Protein AF-T0NGA7-F1 (afdb_monomer_lite)

Foldseek 3Di:
DDPPDPDWDWDDDPPDTDTDDDPV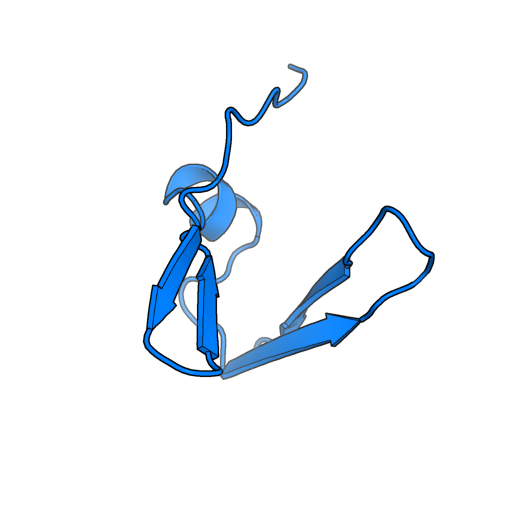VCVVLVQPQFPDWDWDDPDDPDIDIHGDHD

Sequence (54 aa):
MELKLRRKIVNRHGDSGMITISPLIFEAMGAQNCKEVIMTVPDKDHILIEVVRE

Radius of gyration: 12.66 Å; chains: 1; bounding box: 36×21×27 Å

Structure (mmCIF, N/CA/C/O backbone):
data_AF-T0NGA7-F1
#
_entry.id   AF-T0NGA7-F1
#
loop_
_atom_site.group_PDB
_atom_site.id
_atom_site.type_symbol
_atom_site.label_atom_id
_atom_site.label_alt_id
_atom_site.label_comp_id
_atom_site.label_asym_id
_atom_site.label_entity_id
_atom_site.label_seq_id
_atom_site.pdbx_PDB_ins_code
_atom_site.Cartn_x
_atom_site.Cartn_y
_atom_site.Cartn_z
_atom_site.occupancy
_atom_site.B_iso_or_equiv
_atom_site.auth_seq_id
_atom_site.auth_comp_id
_atom_site.auth_asym_id
_atom_site.auth_atom_id
_atom_site.pdbx_PDB_model_num
ATOM 1 N N . MET A 1 1 ? -17.518 10.397 -8.801 1.00 40.84 1 MET A N 1
ATOM 2 C CA . MET A 1 1 ? -16.486 11.451 -8.685 1.00 40.84 1 MET A CA 1
ATOM 3 C C . MET A 1 1 ? -15.139 10.762 -8.868 1.00 40.84 1 MET A C 1
ATOM 5 O O . MET A 1 1 ? -14.821 9.910 -8.052 1.00 40.84 1 MET A O 1
ATOM 9 N N . GLU A 1 2 ? -14.406 11.007 -9.959 1.00 41.25 2 GLU A N 1
ATOM 10 C CA . GLU A 1 2 ? -13.066 10.419 -10.143 1.00 41.25 2 GLU A CA 1
ATOM 11 C C . GLU A 1 2 ? -12.062 11.131 -9.226 1.00 41.25 2 GLU A C 1
ATOM 13 O O . GLU A 1 2 ? -11.846 12.339 -9.339 1.00 41.25 2 GLU A O 1
ATOM 18 N N . LEU A 1 3 ? -11.442 10.385 -8.311 1.00 44.81 3 LEU A N 1
ATOM 19 C CA . LEU A 1 3 ? -10.358 10.869 -7.457 1.00 44.81 3 LEU A CA 1
ATOM 20 C C . LEU A 1 3 ? -9.079 11.039 -8.297 1.00 44.81 3 LEU A C 1
ATOM 22 O O . LEU A 1 3 ? -8.215 10.168 -8.337 1.00 44.81 3 LEU A O 1
ATOM 26 N N . LYS A 1 4 ? -8.934 12.182 -8.981 1.00 50.44 4 LYS A N 1
ATOM 27 C CA . LYS A 1 4 ? -7.653 12.584 -9.588 1.00 50.44 4 LYS A CA 1
ATOM 28 C C . LYS A 1 4 ? -6.698 13.074 -8.501 1.00 50.44 4 LYS A C 1
ATOM 30 O O . LYS A 1 4 ? -6.636 14.264 -8.192 1.00 50.44 4 LYS A O 1
ATOM 35 N N . LEU A 1 5 ? -5.949 12.148 -7.914 1.00 53.53 5 LEU A N 1
ATOM 36 C CA . LEU A 1 5 ? -4.942 12.459 -6.904 1.00 53.53 5 LEU A CA 1
ATOM 37 C C . LEU A 1 5 ? -3.717 13.121 -7.536 1.00 53.53 5 LEU A C 1
ATOM 39 O O . LEU A 1 5 ? -3.015 12.541 -8.363 1.00 53.53 5 LEU A O 1
ATOM 43 N N . ARG A 1 6 ? -3.477 14.381 -7.157 1.00 56.72 6 ARG A N 1
ATOM 44 C CA . ARG A 1 6 ? -2.306 15.151 -7.586 1.00 56.72 6 ARG A CA 1
ATOM 45 C C . ARG A 1 6 ? -1.048 14.655 -6.865 1.00 56.72 6 ARG A C 1
ATOM 47 O O . ARG A 1 6 ? -1.062 14.484 -5.653 1.00 56.72 6 ARG A O 1
ATOM 54 N N . ARG A 1 7 ? 0.013 14.466 -7.664 1.00 54.31 7 ARG A N 1
ATOM 55 C CA . ARG A 1 7 ? 1.445 14.267 -7.346 1.00 54.31 7 ARG A CA 1
ATOM 56 C C . ARG A 1 7 ? 1.807 14.071 -5.865 1.00 54.31 7 ARG A C 1
ATOM 58 O O . ARG A 1 7 ? 1.739 14.998 -5.064 1.00 54.31 7 ARG A O 1
ATOM 65 N N . LYS A 1 8 ? 2.338 12.882 -5.567 1.00 61.75 8 LYS A N 1
ATOM 66 C CA . LYS A 1 8 ? 2.962 12.515 -4.292 1.00 61.75 8 LYS A CA 1
ATOM 67 C C . LYS A 1 8 ? 4.354 13.151 -4.167 1.00 61.75 8 LYS A C 1
ATOM 69 O O . LYS A 1 8 ? 5.146 13.087 -5.107 1.00 61.75 8 LYS A O 1
ATOM 74 N N . ILE A 1 9 ? 4.647 13.757 -3.017 1.00 55.97 9 ILE A N 1
ATOM 75 C CA . ILE A 1 9 ? 5.980 14.275 -2.678 1.00 55.97 9 ILE A CA 1
ATOM 76 C C . ILE A 1 9 ? 6.856 13.075 -2.309 1.00 55.97 9 ILE A C 1
ATOM 78 O O . ILE A 1 9 ? 6.523 12.335 -1.383 1.00 55.97 9 ILE A O 1
ATOM 82 N N . VAL A 1 10 ? 7.945 12.871 -3.052 1.00 60.88 10 VAL A N 1
ATOM 83 C CA . VAL A 1 10 ? 8.980 11.887 -2.719 1.00 60.88 10 VAL A CA 1
ATOM 84 C C . VAL A 1 10 ? 10.101 12.627 -2.007 1.00 60.88 10 VAL A C 1
ATOM 86 O O . VAL A 1 10 ? 10.894 13.311 -2.653 1.00 60.88 10 VAL A O 1
ATOM 89 N N . ASN A 1 11 ? 10.180 12.482 -0.687 1.00 60.00 11 ASN A N 1
ATOM 90 C CA . ASN A 1 11 ? 11.371 12.903 0.041 1.00 60.00 11 ASN A CA 1
ATOM 91 C C . ASN A 1 11 ? 12.386 11.763 -0.055 1.00 60.00 11 ASN A C 1
ATOM 93 O O . ASN A 1 11 ? 12.169 10.685 0.500 1.00 60.00 11 ASN A O 1
ATOM 97 N N . ARG A 1 12 ? 13.464 11.982 -0.814 1.00 60.31 12 ARG A N 1
ATOM 98 C CA . ARG A 1 12 ? 14.604 11.060 -0.867 1.00 60.31 12 ARG A CA 1
ATOM 99 C C . ARG A 1 12 ? 15.548 11.400 0.278 1.00 60.31 12 ARG A C 1
ATOM 101 O O . ARG A 1 12 ? 16.049 12.521 0.335 1.00 60.31 12 ARG A O 1
ATOM 108 N N . HIS A 1 13 ? 15.779 10.452 1.177 1.00 58.84 13 HIS A N 1
ATOM 109 C CA . HIS A 1 13 ? 16.774 10.581 2.238 1.00 58.84 13 HIS A CA 1
ATOM 110 C C . HIS A 1 13 ? 17.697 9.360 2.188 1.00 58.84 13 HIS A C 1
ATOM 112 O O . HIS A 1 13 ? 17.307 8.260 2.584 1.00 58.84 13 HIS A O 1
ATOM 118 N N . GLY A 1 14 ? 18.899 9.541 1.630 1.00 70.56 14 GLY A N 1
ATOM 119 C CA . GLY A 1 14 ? 19.817 8.435 1.333 1.00 70.56 14 GLY A CA 1
ATOM 120 C C . GLY A 1 14 ? 19.199 7.419 0.366 1.00 70.56 14 GLY A C 1
ATOM 121 O O . GLY A 1 14 ? 18.589 7.811 -0.630 1.00 70.56 14 GLY A O 1
ATOM 122 N N . ASP A 1 15 ? 19.301 6.131 0.706 1.00 73.38 15 ASP A N 1
ATOM 123 C CA . ASP A 1 15 ? 18.729 5.008 -0.059 1.00 73.38 15 ASP A CA 1
ATOM 124 C C . ASP A 1 15 ? 17.226 4.786 0.199 1.00 73.38 15 ASP A C 1
ATOM 126 O O . ASP A 1 15 ? 16.626 3.849 -0.326 1.00 73.38 15 ASP A O 1
ATOM 130 N N . SER A 1 16 ? 16.593 5.641 1.009 1.00 70.69 16 SER A N 1
ATOM 131 C CA . SER A 1 16 ? 15.171 5.532 1.340 1.00 70.69 16 SER A CA 1
ATOM 132 C C . SER A 1 16 ? 14.323 6.579 0.614 1.00 70.69 16 SER A C 1
ATOM 134 O O . SER A 1 16 ? 14.703 7.745 0.455 1.00 70.69 16 SER A O 1
ATOM 136 N N . GLY A 1 17 ? 13.141 6.152 0.165 1.00 76.94 17 GLY A N 1
ATOM 137 C CA . GLY A 1 17 ? 12.117 7.014 -0.415 1.00 76.94 17 GLY A CA 1
ATOM 138 C C . GLY A 1 17 ? 10.889 7.049 0.483 1.00 76.94 17 GLY A C 1
ATOM 139 O O . GLY A 1 17 ? 10.279 6.015 0.739 1.00 76.94 17 GLY A O 1
ATOM 140 N N . MET A 1 18 ? 10.500 8.237 0.938 1.00 81.25 18 MET A N 1
ATOM 141 C CA . MET A 1 18 ? 9.243 8.427 1.657 1.00 81.25 18 MET A CA 1
ATOM 142 C C . MET A 1 18 ? 8.185 8.952 0.705 1.00 81.25 18 MET A C 1
ATOM 144 O O . MET A 1 18 ? 8.452 9.865 -0.077 1.00 81.25 18 MET A O 1
ATOM 148 N N . ILE A 1 19 ? 6.972 8.407 0.801 1.00 78.81 19 ILE A N 1
ATOM 149 C CA . ILE A 1 19 ? 5.864 8.869 -0.015 1.00 78.81 19 ILE A CA 1
ATOM 150 C C . ILE A 1 19 ? 4.631 9.163 0.844 1.00 78.81 19 ILE A C 1
ATOM 152 O O . ILE A 1 19 ? 3.951 8.249 1.309 1.00 78.81 19 ILE A O 1
ATOM 156 N N . THR A 1 20 ? 4.290 10.442 0.989 1.00 81.12 20 THR A N 1
ATOM 157 C CA . THR A 1 20 ? 3.154 10.888 1.813 1.00 81.12 20 THR A CA 1
ATOM 158 C C . THR A 1 20 ? 1.817 10.645 1.117 1.00 81.12 20 THR A C 1
ATOM 160 O O . THR A 1 20 ? 1.616 11.053 -0.024 1.00 81.12 20 THR A O 1
ATOM 163 N N . ILE A 1 21 ? 0.881 9.986 1.795 1.00 78.25 21 ILE A N 1
ATOM 164 C CA . ILE A 1 21 ? -0.494 9.786 1.322 1.00 78.25 21 ILE A CA 1
ATOM 165 C C . ILE A 1 21 ? -1.369 10.886 1.933 1.00 78.25 21 ILE A C 1
ATOM 167 O O . ILE A 1 21 ? -1.236 11.191 3.115 1.00 78.25 21 ILE A O 1
ATOM 171 N N . SER A 1 22 ? -2.241 11.513 1.138 1.00 82.06 22 SER A N 1
ATOM 172 C CA . SER A 1 22 ? -3.123 12.563 1.663 1.00 82.06 22 SER A CA 1
ATOM 173 C C . SER A 1 22 ? -4.096 11.992 2.707 1.00 82.06 22 SER A C 1
ATOM 175 O O . SER A 1 22 ? -4.602 10.889 2.471 1.00 82.06 22 SER A O 1
ATOM 177 N N . PRO A 1 23 ? -4.454 12.749 3.762 1.00 82.25 23 PRO A N 1
ATOM 178 C CA . PRO A 1 23 ? -5.389 12.295 4.797 1.00 82.25 23 PRO A CA 1
ATOM 179 C C . PRO A 1 23 ? -6.709 11.737 4.247 1.00 82.25 23 PRO A C 1
ATOM 181 O O . PRO A 1 23 ? -7.157 10.691 4.693 1.00 82.25 23 PRO A O 1
ATOM 184 N N . LEU A 1 24 ? -7.265 12.346 3.192 1.00 84.44 24 LEU A N 1
ATOM 185 C CA . LEU A 1 24 ? -8.504 11.880 2.552 1.00 84.44 24 LEU A CA 1
ATOM 186 C C . LEU A 1 24 ? -8.405 10.448 1.998 1.00 84.44 24 LEU A C 1
ATOM 188 O O . LEU A 1 24 ? -9.336 9.664 2.145 1.00 84.44 24 LEU A O 1
ATOM 192 N N . ILE A 1 25 ? -7.280 10.086 1.368 1.00 83.25 25 ILE A N 1
ATOM 193 C CA . ILE A 1 25 ? -7.050 8.703 0.910 1.00 83.25 25 ILE A CA 1
ATOM 194 C C . ILE A 1 25 ? -6.880 7.792 2.119 1.00 83.25 25 ILE A C 1
ATOM 196 O O . ILE A 1 25 ? -7.415 6.693 2.139 1.00 83.25 25 ILE A O 1
ATOM 200 N N . PHE A 1 26 ? -6.109 8.238 3.110 1.00 82.88 26 PHE A N 1
ATOM 201 C CA . PHE A 1 26 ? -5.824 7.458 4.307 1.00 82.88 26 PHE A CA 1
ATOM 202 C C . PHE A 1 26 ? -7.115 7.067 5.048 1.00 82.88 26 PHE A C 1
ATOM 204 O O . PHE A 1 26 ? -7.291 5.908 5.422 1.00 82.88 26 PHE A O 1
ATOM 211 N N . GLU A 1 27 ? -8.056 8.004 5.165 1.00 85.44 27 GLU A N 1
ATOM 212 C CA . GLU A 1 27 ? -9.400 7.771 5.696 1.00 85.44 27 GLU A CA 1
ATOM 213 C C . GLU A 1 27 ? -10.240 6.871 4.783 1.00 85.44 27 GLU A C 1
ATOM 215 O O . GLU A 1 27 ? -10.847 5.919 5.267 1.00 85.44 27 GLU A O 1
ATOM 220 N N . ALA A 1 28 ? -10.234 7.103 3.465 1.00 84.81 28 ALA A N 1
ATOM 221 C CA . ALA A 1 28 ? -10.984 6.281 2.510 1.00 84.81 28 ALA A CA 1
ATOM 222 C C . ALA A 1 28 ? -10.503 4.818 2.461 1.00 84.81 28 ALA A C 1
ATOM 224 O O . ALA A 1 28 ? -11.307 3.907 2.279 1.00 84.81 28 ALA A O 1
ATOM 225 N N . MET A 1 29 ? -9.206 4.576 2.673 1.00 84.62 29 MET A N 1
ATOM 226 C CA . MET A 1 29 ? -8.635 3.232 2.834 1.00 84.62 29 MET A CA 1
ATOM 227 C C . MET A 1 29 ? -8.955 2.614 4.205 1.00 84.62 29 MET A C 1
ATOM 229 O O . MET A 1 29 ? -8.644 1.447 4.442 1.00 84.62 29 MET A O 1
ATOM 233 N N . GLY A 1 30 ? -9.551 3.382 5.125 1.00 85.56 30 GLY A N 1
ATOM 234 C CA . GLY A 1 30 ? -9.791 3.021 6.522 1.00 85.56 30 GLY A CA 1
ATOM 235 C C . GLY A 1 30 ? -8.515 2.592 7.242 1.00 85.56 30 GLY A C 1
ATOM 236 O O . GLY A 1 30 ? -8.496 1.573 7.926 1.00 85.56 30 GLY A O 1
ATOM 237 N N . ALA A 1 31 ? -7.440 3.357 7.052 1.00 85.44 31 ALA A N 1
ATOM 238 C CA . ALA A 1 31 ? -6.127 3.071 7.618 1.00 85.44 31 ALA A CA 1
ATOM 239 C C . ALA A 1 31 ? -5.914 3.644 9.035 1.00 85.44 31 ALA A C 1
ATOM 241 O O . ALA A 1 31 ? -4.830 3.489 9.589 1.00 85.44 31 ALA A O 1
ATOM 242 N N . GLN A 1 32 ? -6.928 4.274 9.649 1.00 83.06 32 GLN A N 1
ATOM 243 C CA . GLN A 1 32 ? -6.823 4.905 10.980 1.00 83.06 32 GLN A CA 1
ATOM 244 C C . GLN A 1 32 ? -6.336 3.959 12.091 1.00 83.06 32 GLN A C 1
ATOM 246 O O . GLN A 1 32 ? -5.617 4.414 12.972 1.00 83.06 32 GLN A O 1
ATOM 251 N N . ASN A 1 33 ? -6.648 2.661 12.004 1.00 84.50 33 ASN A N 1
ATOM 252 C CA . ASN A 1 33 ? -6.168 1.617 12.92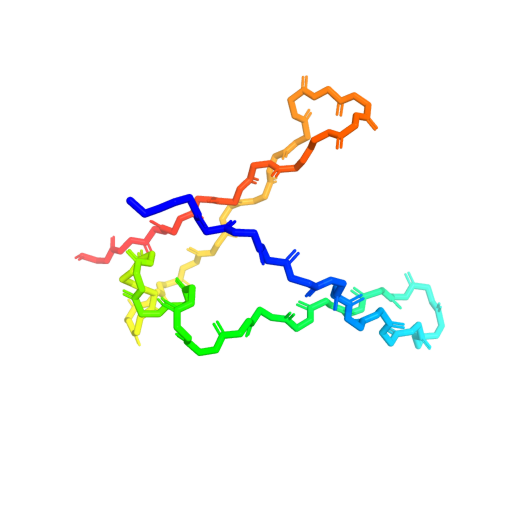1 1.00 84.50 33 ASN A CA 1
ATOM 253 C C . ASN A 1 33 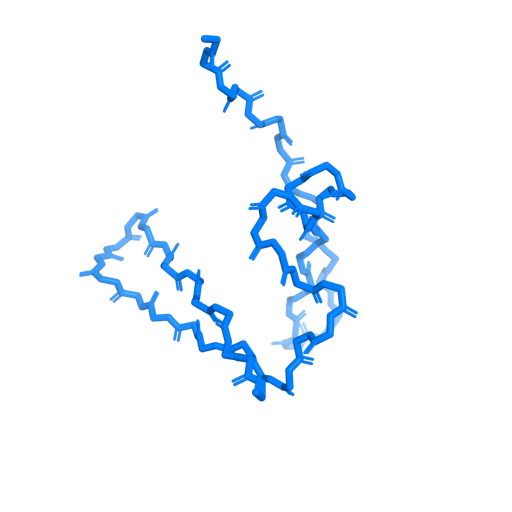? -5.414 0.516 12.159 1.00 84.50 33 ASN A C 1
ATOM 255 O O . ASN A 1 33 ? -5.574 -0.674 12.419 1.00 84.50 33 ASN A O 1
ATOM 259 N N . CYS A 1 34 ? -4.662 0.912 11.134 1.00 86.50 34 CYS A N 1
ATOM 260 C CA . CYS A 1 34 ? -3.855 -0.008 10.349 1.00 86.50 34 CYS A CA 1
ATOM 261 C C . CYS A 1 34 ? -2.771 -0.641 11.229 1.00 86.50 34 CYS A C 1
ATOM 263 O O . CYS A 1 34 ? -1.939 0.075 11.787 1.00 86.50 34 CYS A O 1
ATOM 265 N N . LYS A 1 35 ? -2.743 -1.975 11.300 1.00 88.69 35 LYS A N 1
ATOM 266 C CA . LYS A 1 35 ? -1.665 -2.713 11.969 1.00 88.69 35 LYS A CA 1
ATOM 267 C C . LYS A 1 35 ? -0.423 -2.772 11.093 1.00 88.69 35 LYS A C 1
ATOM 269 O O . LYS A 1 35 ? 0.688 -2.515 11.547 1.00 88.69 35 LYS A O 1
ATOM 274 N N . GLU A 1 36 ? -0.633 -3.091 9.822 1.00 89.69 36 GLU A N 1
ATOM 275 C CA . GLU A 1 36 ? 0.421 -3.203 8.824 1.00 89.69 36 GLU A CA 1
ATOM 276 C C . GLU A 1 36 ? -0.103 -2.840 7.436 1.00 89.69 36 GLU A C 1
ATOM 278 O O . GLU A 1 36 ? -1.287 -2.992 7.122 1.00 89.69 36 GLU A O 1
ATOM 283 N N . VAL A 1 37 ? 0.813 -2.358 6.604 1.00 87.69 37 VAL A N 1
ATOM 284 C CA . VAL A 1 37 ? 0.554 -2.066 5.201 1.00 87.69 37 VAL A CA 1
ATOM 285 C C . VAL A 1 37 ? 1.370 -3.036 4.368 1.00 87.69 37 VAL A C 1
ATOM 287 O O . VAL A 1 37 ? 2.593 -3.090 4.499 1.00 87.69 37 VAL A O 1
ATOM 290 N N . ILE A 1 38 ? 0.700 -3.765 3.485 1.00 90.38 38 ILE A N 1
ATOM 291 C CA . ILE A 1 38 ? 1.351 -4.635 2.514 1.00 90.38 38 ILE A CA 1
ATOM 292 C C . ILE A 1 38 ? 1.486 -3.851 1.213 1.00 90.38 38 ILE A C 1
ATOM 294 O O . ILE A 1 38 ? 0.521 -3.283 0.701 1.00 90.38 38 ILE A O 1
ATOM 298 N N . MET A 1 39 ? 2.706 -3.791 0.688 1.00 90.00 39 MET A N 1
ATOM 299 C CA . MET A 1 39 ? 2.997 -3.159 -0.594 1.00 90.00 39 MET A CA 1
ATOM 300 C C . MET A 1 39 ? 3.406 -4.227 -1.597 1.00 90.00 39 MET A C 1
ATOM 302 O O . MET A 1 39 ? 4.364 -4.963 -1.365 1.00 90.00 39 MET A O 1
ATOM 306 N N . THR A 1 40 ? 2.711 -4.287 -2.728 1.00 92.56 40 THR A N 1
ATOM 307 C CA . THR A 1 40 ? 3.034 -5.198 -3.829 1.00 92.56 40 THR A CA 1
ATOM 308 C C . THR A 1 40 ? 3.200 -4.427 -5.132 1.00 92.56 40 THR A C 1
ATOM 310 O O . THR A 1 40 ? 2.626 -3.356 -5.330 1.00 92.56 40 THR A O 1
ATOM 313 N N . VAL A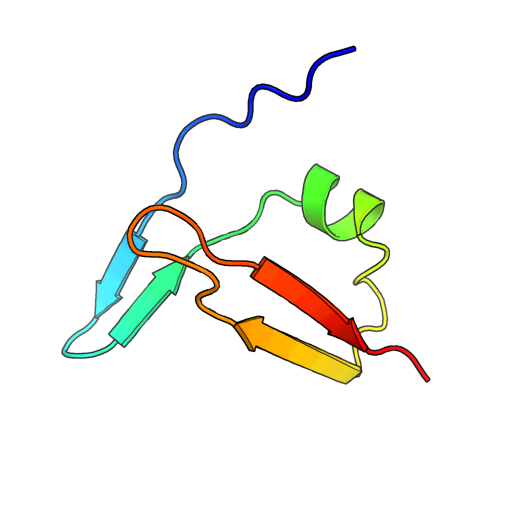 1 41 ? 4.036 -4.955 -6.025 1.00 91.56 41 VAL A N 1
ATOM 314 C CA . VAL A 1 41 ? 4.309 -4.375 -7.346 1.00 91.56 41 VAL A CA 1
ATOM 315 C C . VAL A 1 41 ? 3.718 -5.326 -8.387 1.00 91.56 41 VAL A C 1
ATOM 317 O O . VAL A 1 41 ? 4.400 -6.267 -8.794 1.00 91.56 41 VAL A O 1
ATOM 320 N N . PRO A 1 42 ? 2.432 -5.167 -8.752 1.00 87.62 42 PRO A N 1
ATOM 321 C CA . PRO A 1 42 ? 1.777 -6.067 -9.701 1.00 87.62 42 PRO A CA 1
ATOM 322 C C . PRO A 1 42 ? 2.350 -5.944 -11.118 1.00 87.62 42 PRO A C 1
ATOM 324 O O . PRO A 1 42 ? 2.363 -6.923 -11.861 1.00 87.62 42 PRO A O 1
ATOM 327 N N . ASP A 1 43 ? 2.841 -4.759 -11.490 1.00 93.06 43 ASP A N 1
ATOM 328 C CA . ASP A 1 43 ? 3.495 -4.500 -12.769 1.00 93.06 43 ASP A CA 1
ATOM 329 C C . ASP A 1 43 ? 4.474 -3.314 -12.667 1.00 93.06 43 ASP A C 1
ATOM 331 O O . ASP A 1 43 ? 4.690 -2.747 -11.599 1.00 93.06 43 ASP A O 1
ATOM 335 N N . LYS A 1 44 ? 5.098 -2.951 -13.792 1.00 88.75 44 LYS A N 1
ATOM 336 C CA . LYS A 1 44 ? 6.147 -1.921 -13.859 1.00 88.75 44 LYS A CA 1
ATOM 337 C C . LYS A 1 44 ? 5.673 -0.496 -13.527 1.00 88.75 44 LYS A C 1
ATOM 339 O O . LYS A 1 44 ? 6.509 0.343 -13.200 1.00 88.75 44 LYS A O 1
ATOM 344 N N . ASP A 1 45 ? 4.379 -0.215 -13.659 1.00 89.94 45 ASP A N 1
ATOM 345 C CA . ASP A 1 45 ? 3.805 1.131 -13.571 1.00 89.94 45 ASP A CA 1
ATOM 346 C C . ASP A 1 45 ? 2.954 1.315 -12.304 1.00 89.94 45 ASP A C 1
ATOM 348 O O . ASP A 1 45 ? 2.652 2.448 -11.915 1.00 89.94 45 ASP A O 1
ATOM 352 N N . HIS A 1 46 ? 2.592 0.220 -11.632 1.00 85.00 46 HIS A N 1
ATOM 353 C CA . HIS A 1 46 ? 1.661 0.236 -10.510 1.00 85.00 46 HIS A CA 1
ATOM 354 C C . HIS A 1 46 ? 2.258 -0.345 -9.226 1.00 85.00 46 HIS A C 1
ATOM 356 O O . HIS A 1 46 ? 3.016 -1.311 -9.224 1.00 85.00 46 HIS A O 1
ATOM 362 N N . ILE A 1 47 ? 1.844 0.241 -8.101 1.00 88.25 47 ILE A N 1
ATOM 363 C CA . ILE A 1 47 ? 2.057 -0.293 -6.755 1.00 88.25 47 ILE A CA 1
ATOM 364 C C . ILE A 1 47 ? 0.680 -0.451 -6.123 1.00 88.25 47 ILE A C 1
ATOM 366 O O . ILE A 1 47 ? -0.090 0.511 -6.068 1.00 88.25 47 ILE A O 1
ATOM 370 N N . LEU A 1 48 ? 0.389 -1.649 -5.634 1.00 87.38 48 LEU A N 1
ATOM 371 C CA . LEU A 1 48 ? -0.791 -1.929 -4.837 1.00 87.38 48 LEU A CA 1
ATOM 372 C C . LEU A 1 48 ? -0.430 -1.789 -3.354 1.00 87.38 48 LEU A C 1
ATOM 374 O O . LEU A 1 48 ? 0.624 -2.242 -2.905 1.00 87.38 48 LEU A O 1
ATOM 378 N N . ILE A 1 49 ? -1.299 -1.110 -2.610 1.00 87.88 49 ILE A N 1
ATOM 379 C CA . ILE A 1 49 ? -1.153 -0.877 -1.175 1.00 87.88 49 ILE A CA 1
ATOM 380 C C . ILE A 1 49 ? -2.391 -1.452 -0.499 1.00 87.88 49 ILE A C 1
ATOM 382 O O . ILE A 1 49 ? -3.499 -0.967 -0.727 1.00 87.88 49 ILE A O 1
ATOM 386 N N . GLU A 1 50 ? -2.192 -2.466 0.331 1.00 88.50 50 GLU A N 1
ATOM 387 C CA . GLU A 1 50 ? -3.244 -3.130 1.091 1.00 88.50 50 GLU A CA 1
ATOM 388 C C . GLU A 1 50 ? -3.092 -2.799 2.575 1.00 88.50 50 GLU A C 1
ATOM 390 O O . GLU A 1 50 ? -1.991 -2.797 3.126 1.00 88.50 50 GLU A O 1
ATOM 395 N N . VAL A 1 51 ? -4.212 -2.487 3.220 1.00 89.38 51 VAL A N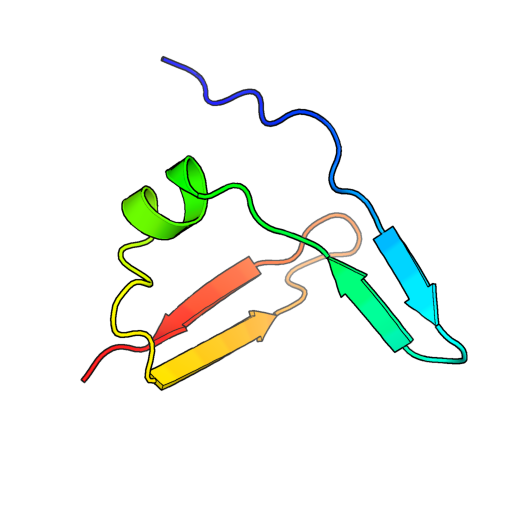 1
ATOM 396 C CA . VAL A 1 51 ? -4.274 -2.129 4.640 1.00 89.38 51 VAL A CA 1
ATOM 397 C C . VAL A 1 51 ? -4.797 -3.336 5.402 1.00 89.38 51 VAL A C 1
ATOM 399 O O . VAL A 1 51 ? -5.945 -3.735 5.202 1.00 89.38 51 VAL A O 1
ATOM 402 N N . VAL A 1 52 ? -3.982 -3.890 6.296 1.00 87.50 52 VAL A N 1
ATOM 403 C CA . VAL A 1 52 ? -4.397 -4.986 7.175 1.00 87.50 52 VAL A CA 1
ATOM 404 C C . VAL A 1 52 ? -4.906 -4.400 8.489 1.00 87.50 52 VAL A C 1
ATOM 406 O O . VAL A 1 52 ? -4.257 -3.559 9.123 1.00 87.50 52 VAL A O 1
ATOM 409 N N . ARG A 1 53 ? -6.102 -4.836 8.882 1.00 82.56 53 ARG A N 1
ATOM 410 C CA . ARG A 1 53 ? -6.805 -4.404 10.095 1.00 82.56 53 ARG A CA 1
ATOM 411 C C . ARG A 1 53 ? -6.910 -5.573 11.076 1.00 82.56 53 ARG A C 1
ATOM 413 O O . ARG A 1 53 ? -6.844 -6.725 10.650 1.00 82.56 53 ARG A O 1
ATOM 420 N N . GLU A 1 54 ? -7.049 -5.254 12.360 1.00 69.88 54 GLU A N 1
ATOM 421 C CA . GLU A 1 54 ? -7.394 -6.220 13.418 1.00 69.88 54 GLU A CA 1
ATOM 422 C C . GLU A 1 54 ? -8.888 -6.563 13.427 1.00 69.88 54 GLU A C 1
ATOM 424 O O . GLU A 1 54 ? -9.701 -5.685 13.045 1.00 69.88 54 GLU A O 1
#

pLDDT: mean 77.07, std 14.44, range [40.84, 93.06]

Secondary structure (DSSP, 8-state):
---------EEEETTEEEEPPPHHHHHHTT-TT-SEEEEE--SS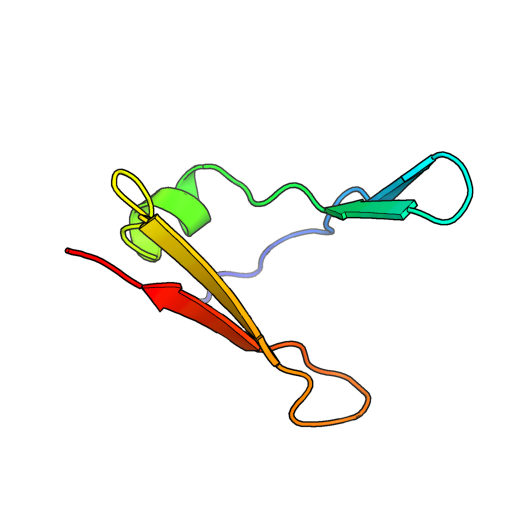S--EEEEE--